Protein AF-A0A1B6M1X8-F1 (afdb_monomer_lite)

Organism: NCBI:txid36148

pLDDT: mean 72.05, std 16.43, range [34.22, 88.31]

Structure (mmCIF, N/CA/C/O backbone):
data_AF-A0A1B6M1X8-F1
#
_entry.id   AF-A0A1B6M1X8-F1
#
loop_
_atom_site.group_PDB
_atom_site.id
_atom_site.type_symbol
_atom_site.label_atom_id
_atom_site.label_alt_id
_atom_site.label_comp_id
_atom_site.label_asym_id
_atom_site.label_entity_id
_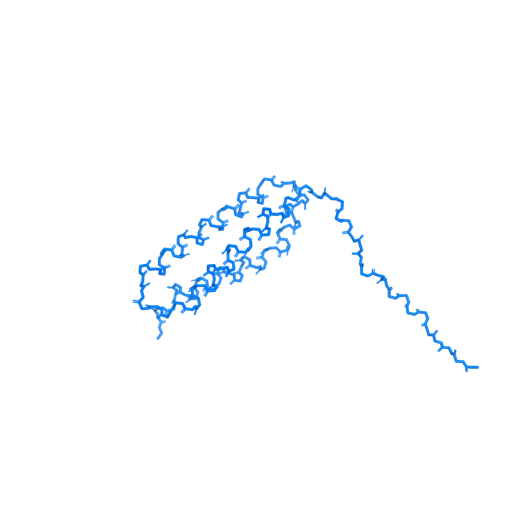atom_site.label_seq_id
_atom_site.pdbx_PDB_ins_code
_atom_site.Cartn_x
_atom_site.Cartn_y
_atom_site.Cartn_z
_atom_site.occupancy
_atom_site.B_iso_or_equiv
_atom_site.auth_seq_id
_atom_site.auth_comp_id
_atom_site.auth_asym_id
_atom_site.auth_atom_id
_atom_site.pdbx_PDB_model_num
ATOM 1 N N . MET A 1 1 ? -54.484 -16.098 -13.492 1.00 47.62 1 MET A N 1
ATOM 2 C CA . MET A 1 1 ? -53.122 -16.664 -13.438 1.00 47.62 1 MET A CA 1
ATOM 3 C C . MET A 1 1 ? -52.155 -15.645 -14.008 1.00 47.62 1 MET A C 1
ATOM 5 O O . MET A 1 1 ? -52.258 -15.353 -15.187 1.00 47.62 1 MET A O 1
ATOM 9 N N . LEU A 1 2 ? -51.278 -15.101 -13.166 1.00 40.12 2 LEU A N 1
ATOM 10 C CA . LEU A 1 2 ? -49.855 -14.878 -13.441 1.00 40.12 2 LEU A CA 1
ATOM 11 C C . LEU A 1 2 ? -49.229 -14.543 -12.077 1.00 40.12 2 LEU A C 1
ATOM 13 O O . LEU A 1 2 ? -49.370 -13.436 -11.568 1.00 40.12 2 LEU A O 1
ATOM 17 N N . GLN A 1 3 ? -48.681 -15.566 -11.418 1.00 43.59 3 GLN A N 1
ATOM 18 C CA . GLN A 1 3 ? -47.895 -15.417 -10.195 1.00 43.59 3 GLN A CA 1
ATOM 19 C C . GLN A 1 3 ? -46.516 -14.901 -10.605 1.00 43.59 3 GLN A C 1
ATOM 21 O O . GLN A 1 3 ? -45.787 -15.607 -11.296 1.00 43.59 3 GLN A O 1
ATOM 26 N N . ILE A 1 4 ? -46.164 -13.689 -10.187 1.00 52.91 4 ILE A N 1
ATOM 27 C CA . ILE A 1 4 ? -44.774 -13.233 -10.190 1.00 52.91 4 ILE A CA 1
ATOM 28 C C . ILE A 1 4 ? -44.301 -13.376 -8.740 1.00 52.91 4 ILE A C 1
ATOM 30 O O . ILE A 1 4 ? -44.952 -12.814 -7.853 1.00 52.91 4 ILE A O 1
ATOM 34 N N . PRO A 1 5 ? -43.251 -14.164 -8.454 1.00 43.28 5 PRO A N 1
ATOM 35 C CA . PRO A 1 5 ? -42.740 -14.276 -7.100 1.00 43.28 5 PRO A CA 1
ATOM 36 C C . PRO A 1 5 ? -42.225 -12.907 -6.658 1.00 43.28 5 PRO A C 1
ATOM 38 O O . PRO A 1 5 ? -41.538 -12.215 -7.412 1.00 43.28 5 PRO A O 1
ATOM 41 N N . ALA A 1 6 ? -42.577 -12.526 -5.431 1.00 44.28 6 ALA A N 1
ATOM 42 C CA . ALA A 1 6 ? -41.965 -11.418 -4.723 1.00 44.28 6 ALA A CA 1
ATOM 43 C C . ALA A 1 6 ? -40.469 -11.720 -4.589 1.00 44.28 6 ALA A C 1
ATOM 45 O O . ALA A 1 6 ? -40.037 -12.392 -3.656 1.00 44.28 6 ALA A O 1
ATOM 46 N N . ASN A 1 7 ? -39.683 -11.270 -5.564 1.00 43.62 7 ASN A N 1
ATOM 47 C CA . ASN A 1 7 ? -38.240 -11.262 -5.462 1.00 43.62 7 ASN A CA 1
ATOM 48 C C . ASN A 1 7 ? -37.880 -10.086 -4.553 1.00 43.62 7 ASN A C 1
ATOM 50 O O . ASN A 1 7 ? -37.511 -9.005 -5.006 1.00 43.62 7 ASN A O 1
ATOM 54 N N . SER A 1 8 ? -38.061 -10.286 -3.251 1.00 47.81 8 SER A N 1
ATOM 55 C CA . SER A 1 8 ? -37.370 -9.539 -2.213 1.00 47.81 8 SER A CA 1
ATOM 56 C C . SER A 1 8 ? -35.888 -9.891 -2.305 1.00 47.81 8 SER A C 1
ATOM 58 O O . SER A 1 8 ? -35.361 -10.649 -1.495 1.00 47.81 8 SER A O 1
ATOM 60 N N . ALA A 1 9 ? -35.224 -9.373 -3.337 1.00 38.81 9 ALA A N 1
ATOM 61 C CA . ALA A 1 9 ? -33.798 -9.149 -3.252 1.00 38.81 9 ALA A CA 1
ATOM 62 C C . ALA A 1 9 ? -33.628 -8.085 -2.157 1.00 38.81 9 ALA A C 1
ATOM 64 O O . ALA A 1 9 ? -34.228 -7.010 -2.277 1.00 38.81 9 ALA A O 1
ATOM 65 N N . PRO A 1 10 ? -32.891 -8.364 -1.069 1.00 43.56 10 PRO A N 1
ATOM 66 C CA . PRO A 1 10 ? -32.481 -7.301 -0.173 1.00 43.56 10 PRO A CA 1
ATOM 67 C C . PRO A 1 10 ? -31.771 -6.267 -1.045 1.00 43.56 10 PRO A C 1
ATOM 69 O O . PRO A 1 10 ? -30.903 -6.631 -1.843 1.00 43.56 10 PRO A O 1
ATOM 72 N N . ALA A 1 11 ? -32.166 -4.996 -0.944 1.00 38.72 11 ALA A N 1
ATOM 73 C CA . ALA A 1 11 ? -31.337 -3.922 -1.470 1.00 38.72 11 ALA A CA 1
ATOM 74 C C . ALA A 1 11 ? -29.904 -4.168 -0.961 1.00 38.72 11 ALA A C 1
ATOM 76 O O . ALA A 1 11 ? -29.766 -4.526 0.217 1.00 38.72 11 ALA A O 1
ATOM 77 N N . PRO A 1 12 ? -28.868 -4.068 -1.820 1.00 42.38 12 PRO A N 1
ATOM 78 C CA . PRO A 1 12 ? -27.497 -4.291 -1.392 1.00 42.38 12 PRO A CA 1
ATOM 79 C C . PRO A 1 12 ? -27.279 -3.416 -0.175 1.00 42.38 12 PRO A C 1
ATOM 81 O O . PRO A 1 12 ? -27.641 -2.237 -0.171 1.00 42.38 12 PRO A O 1
ATOM 84 N N . ALA A 1 13 ? -26.848 -4.065 0.894 1.00 38.66 13 ALA A N 1
ATOM 85 C CA . ALA A 1 13 ? -26.886 -3.474 2.198 1.00 38.66 13 ALA A CA 1
ATOM 86 C C . ALA A 1 13 ? -26.152 -2.129 2.172 1.00 38.66 13 ALA A C 1
ATOM 88 O O . ALA A 1 13 ? -24.946 -2.070 1.945 1.00 38.66 13 ALA A O 1
ATOM 89 N N . ASN A 1 14 ? -26.884 -1.062 2.495 1.00 45.25 14 ASN A N 1
ATOM 90 C CA . ASN A 1 14 ? -26.331 0.033 3.281 1.00 45.25 14 ASN A CA 1
ATOM 91 C C . ASN A 1 14 ? -25.937 -0.561 4.649 1.00 45.25 14 ASN A C 1
ATOM 93 O O . ASN A 1 14 ? -26.569 -0.302 5.670 1.00 45.25 14 ASN A O 1
ATOM 97 N N . CYS A 1 15 ? -24.939 -1.445 4.662 1.00 34.41 15 CYS A N 1
ATOM 98 C CA . CYS A 1 15 ? -24.281 -1.895 5.871 1.00 34.41 15 CYS A CA 1
ATOM 99 C C . CYS A 1 15 ? -23.395 -0.738 6.302 1.00 34.41 15 CYS A C 1
ATOM 101 O O . CYS A 1 15 ? -22.273 -0.615 5.828 1.00 34.41 15 CYS A O 1
ATOM 103 N N . MET A 1 16 ? -23.943 0.122 7.159 1.00 42.09 16 MET A N 1
ATOM 104 C CA . MET A 1 16 ? -23.181 0.761 8.228 1.00 42.09 16 MET A CA 1
ATOM 105 C C . MET A 1 16 ? -21.800 1.272 7.794 1.00 42.09 16 MET A C 1
ATOM 107 O O . MET A 1 16 ? -20.770 0.838 8.291 1.00 42.09 16 MET A O 1
ATOM 111 N N . MET A 1 17 ? -21.789 2.257 6.901 1.00 44.72 17 MET A N 1
ATOM 112 C CA . MET A 1 17 ? -20.683 3.215 6.827 1.00 44.72 17 MET A CA 1
ATOM 113 C C . MET A 1 17 ? -20.936 4.370 7.813 1.00 44.72 17 MET A C 1
ATOM 115 O O . MET A 1 17 ? -20.574 5.515 7.571 1.00 44.72 17 MET A O 1
ATOM 119 N N . GLU A 1 18 ? -21.592 4.082 8.942 1.00 41.69 18 GLU A N 1
ATOM 120 C CA . GLU A 1 18 ? -21.529 4.942 10.118 1.00 41.69 18 GLU A CA 1
ATOM 121 C C . GLU A 1 18 ? -20.164 4.701 10.760 1.00 41.69 18 GLU A C 1
ATOM 123 O O . GLU A 1 18 ? -20.010 3.854 11.629 1.00 41.69 18 GLU A O 1
ATOM 128 N N . SER A 1 19 ? -19.156 5.412 10.244 1.00 50.72 19 SER A N 1
ATOM 129 C CA . SER A 1 19 ? -17.915 5.754 10.940 1.00 50.72 19 SER A CA 1
ATOM 130 C C . SER A 1 19 ? -17.351 4.637 11.838 1.00 50.72 19 SER A C 1
ATOM 132 O O . SER A 1 19 ? -17.322 4.771 13.062 1.00 50.72 19 SER A O 1
ATOM 134 N N . MET A 1 20 ? -16.779 3.585 11.243 1.00 54.12 20 MET A N 1
ATOM 135 C CA . MET A 1 20 ? -15.897 2.653 11.976 1.00 54.12 20 MET A CA 1
ATOM 136 C C . MET A 1 20 ? -14.580 3.317 12.442 1.00 54.12 20 MET A C 1
ATOM 138 O O . MET A 1 20 ? -13.667 2.640 12.896 1.00 54.12 20 MET A O 1
ATOM 142 N N . GLY A 1 21 ? -14.448 4.644 12.316 1.00 61.88 21 GLY A N 1
ATOM 143 C CA . GLY A 1 21 ? -13.235 5.395 12.640 1.00 61.88 21 GLY A CA 1
ATOM 144 C C . GLY A 1 21 ? -12.110 5.241 11.616 1.00 61.88 21 GLY A C 1
ATOM 145 O O . GLY A 1 21 ? -11.062 5.853 11.788 1.00 61.88 21 GLY A O 1
ATOM 146 N N . ILE A 1 22 ? -12.330 4.470 10.546 1.00 72.06 22 ILE A N 1
ATOM 147 C CA . ILE A 1 22 ? -11.353 4.289 9.475 1.00 72.06 22 ILE A CA 1
ATOM 148 C C . ILE A 1 22 ? -11.312 5.554 8.625 1.00 72.06 22 ILE A C 1
ATOM 150 O O . ILE A 1 22 ? -12.303 5.924 7.993 1.00 72.06 22 ILE A O 1
ATOM 154 N N . ASP A 1 23 ? -10.147 6.192 8.589 1.00 80.00 23 ASP A N 1
ATOM 155 C CA . ASP A 1 23 ? -9.852 7.279 7.658 1.00 80.00 23 ASP A CA 1
ATOM 156 C C . ASP A 1 23 ? -9.744 6.702 6.236 1.00 80.00 23 ASP A C 1
ATOM 158 O O . ASP A 1 23 ? -8.706 6.187 5.808 1.00 80.00 23 ASP A O 1
ATOM 162 N N . SER A 1 24 ? -10.874 6.724 5.529 1.00 79.19 24 SER A N 1
ATOM 163 C CA . SER A 1 24 ? -11.018 6.171 4.183 1.00 79.19 24 SER A CA 1
ATOM 164 C C . SER A 1 24 ? -10.169 6.898 3.146 1.00 79.19 24 SER A C 1
ATOM 166 O O . SER A 1 24 ? -9.747 6.274 2.174 1.00 79.19 24 SER A O 1
ATOM 168 N N . ASP A 1 25 ? -9.904 8.189 3.350 1.00 84.56 25 ASP A N 1
ATOM 169 C CA . ASP A 1 25 ? -9.078 8.985 2.445 1.00 84.56 25 ASP A CA 1
ATOM 170 C C . ASP A 1 25 ? -7.617 8.554 2.565 1.00 84.56 25 ASP A C 1
ATOM 172 O O . ASP A 1 25 ? -6.951 8.309 1.554 1.00 84.56 25 ASP A O 1
ATOM 176 N N . LYS A 1 26 ? -7.136 8.362 3.800 1.00 83.19 26 LYS A N 1
ATOM 177 C CA . LYS A 1 26 ? -5.797 7.823 4.052 1.00 83.19 26 LYS A CA 1
ATOM 178 C C . LYS A 1 26 ? -5.650 6.397 3.523 1.00 83.19 26 LYS A C 1
ATOM 180 O O . LYS A 1 26 ? -4.663 6.106 2.849 1.00 83.19 26 LYS A O 1
ATOM 185 N N . LEU A 1 27 ? -6.641 5.533 3.753 1.00 85.06 27 LEU A N 1
ATOM 186 C CA . LEU A 1 27 ? -6.650 4.174 3.204 1.00 85.06 27 LEU A CA 1
ATOM 187 C C . LEU A 1 27 ? -6.605 4.174 1.667 1.00 85.06 27 LEU A C 1
ATOM 189 O O . LEU A 1 27 ? -5.792 3.473 1.065 1.00 85.06 27 LEU A O 1
ATOM 193 N N . GLY A 1 28 ? -7.468 4.969 1.029 1.00 85.19 28 GLY A N 1
ATOM 194 C CA . GLY A 1 28 ? -7.531 5.082 -0.426 1.00 85.19 28 GLY A CA 1
ATOM 195 C C . GLY A 1 28 ? -6.231 5.617 -1.025 1.00 85.19 28 GLY A C 1
ATOM 196 O O . GLY A 1 28 ? -5.768 5.100 -2.040 1.00 85.19 28 GLY A O 1
ATOM 197 N N . GLY A 1 29 ? -5.605 6.598 -0.369 1.00 87.44 29 GLY A N 1
ATOM 198 C CA . GLY A 1 29 ? -4.297 7.124 -0.756 1.00 87.44 29 GLY A CA 1
ATOM 199 C C . GLY A 1 29 ? -3.203 6.057 -0.727 1.00 87.44 29 GLY A C 1
ATOM 200 O O . GLY A 1 29 ? -2.486 5.897 -1.712 1.00 87.44 29 GLY A O 1
ATOM 201 N N . LEU A 1 30 ? -3.121 5.281 0.358 1.00 86.31 30 LEU A N 1
ATOM 202 C CA . LEU A 1 30 ? -2.134 4.206 0.502 1.00 86.31 30 LEU A CA 1
ATOM 203 C C . LEU A 1 30 ? -2.320 3.107 -0.552 1.00 86.31 30 LEU A C 1
ATOM 205 O O . LEU A 1 30 ? -1.354 2.691 -1.190 1.00 86.31 30 LEU A O 1
ATOM 209 N N . LEU A 1 31 ? -3.564 2.686 -0.796 1.00 86.19 31 LEU A N 1
ATOM 210 C CA . LEU A 1 31 ? -3.878 1.712 -1.845 1.00 86.19 31 LEU A CA 1
ATOM 211 C C . LEU A 1 31 ? -3.502 2.217 -3.238 1.00 86.19 31 LEU A C 1
ATOM 213 O O . LEU A 1 31 ? -2.956 1.463 -4.044 1.00 86.19 31 LEU A O 1
ATOM 217 N N . ASN A 1 32 ? -3.774 3.490 -3.521 1.00 87.56 32 ASN A N 1
ATOM 218 C CA . ASN A 1 32 ? -3.437 4.095 -4.800 1.00 87.56 32 ASN A CA 1
ATOM 219 C C . ASN A 1 32 ? -1.916 4.170 -5.015 1.00 87.56 32 ASN A C 1
ATOM 221 O O . ASN A 1 32 ? -1.447 3.891 -6.116 1.00 87.56 32 ASN A O 1
ATOM 225 N N . THR A 1 33 ? -1.146 4.485 -3.969 1.00 88.06 33 THR A N 1
ATOM 226 C CA . THR A 1 33 ? 0.324 4.467 -4.017 1.00 88.06 33 THR A CA 1
ATOM 227 C C . THR A 1 33 ? 0.853 3.065 -4.313 1.00 88.06 33 THR A C 1
ATOM 229 O O . THR A 1 33 ? 1.599 2.894 -5.275 1.00 88.06 33 THR A O 1
ATOM 232 N N . ILE A 1 34 ? 0.412 2.051 -3.557 1.00 85.56 34 ILE A N 1
ATOM 233 C CA . ILE A 1 34 ? 0.826 0.651 -3.758 1.00 85.56 34 ILE A CA 1
ATOM 234 C C . ILE A 1 34 ? 0.511 0.195 -5.189 1.00 85.56 34 ILE A C 1
ATOM 236 O O . ILE A 1 34 ? 1.377 -0.343 -5.879 1.00 85.56 34 ILE A O 1
ATOM 240 N N . LEU A 1 35 ? -0.705 0.461 -5.679 1.00 85.44 35 LEU A N 1
ATOM 241 C CA . LEU A 1 35 ? -1.101 0.103 -7.042 1.00 85.44 35 LEU A CA 1
ATOM 242 C C . LEU A 1 35 ? -0.252 0.827 -8.098 1.00 85.44 35 LEU A C 1
ATOM 244 O O . LEU A 1 35 ? 0.146 0.220 -9.091 1.00 85.44 35 LEU A O 1
ATOM 248 N N . GLY A 1 36 ? 0.049 2.109 -7.882 1.00 87.75 36 GLY A N 1
ATOM 249 C CA . GLY A 1 36 ? 0.911 2.894 -8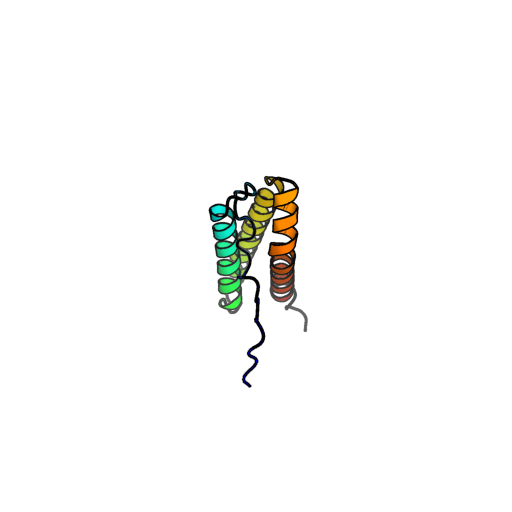.762 1.00 87.75 36 GLY A CA 1
ATOM 250 C C . GLY A 1 36 ? 2.320 2.312 -8.873 1.00 87.75 36 GLY A C 1
ATOM 251 O O . GLY A 1 36 ? 2.861 2.233 -9.976 1.00 87.75 36 GLY A O 1
ATOM 252 N N . ILE A 1 37 ? 2.892 1.850 -7.761 1.00 85.75 37 ILE A N 1
ATOM 253 C CA . ILE A 1 37 ? 4.213 1.212 -7.740 1.00 85.75 37 ILE A CA 1
ATOM 254 C C . ILE A 1 37 ? 4.168 -0.150 -8.442 1.00 85.75 37 ILE A C 1
ATOM 256 O O . ILE A 1 37 ? 5.014 -0.417 -9.293 1.00 85.75 37 ILE A O 1
ATOM 260 N N . VAL A 1 38 ? 3.147 -0.978 -8.177 1.00 82.94 38 VAL A N 1
ATOM 261 C CA . VAL A 1 38 ? 2.945 -2.257 -8.887 1.00 82.94 38 VAL A CA 1
ATOM 262 C C . VAL A 1 38 ? 2.895 -2.046 -10.400 1.00 82.94 38 VAL A C 1
ATOM 264 O O . VAL A 1 38 ? 3.567 -2.750 -11.150 1.00 82.94 38 VAL A O 1
ATOM 267 N N . ILE A 1 39 ? 2.123 -1.061 -10.863 1.00 83.69 39 ILE A N 1
ATOM 268 C CA . ILE A 1 39 ? 2.032 -0.729 -12.287 1.00 83.69 39 ILE A CA 1
ATOM 269 C C . ILE A 1 39 ? 3.418 -0.342 -12.816 1.00 83.69 39 ILE A C 1
ATOM 271 O O . ILE A 1 39 ? 3.858 -0.892 -13.821 1.00 83.69 39 ILE A O 1
ATOM 275 N N . GLN A 1 40 ? 4.141 0.550 -12.138 1.00 83.94 40 GLN A N 1
ATOM 276 C CA . GLN A 1 40 ? 5.478 0.958 -12.576 1.00 83.94 40 GLN A CA 1
ATOM 277 C C . GLN A 1 40 ? 6.466 -0.211 -12.646 1.00 83.94 40 GLN A C 1
ATOM 279 O O . GLN A 1 40 ? 7.221 -0.294 -13.612 1.00 83.94 40 GLN A O 1
ATOM 284 N N . LEU A 1 41 ? 6.421 -1.142 -11.691 1.00 79.31 41 LEU A N 1
ATOM 285 C CA . LEU A 1 41 ? 7.237 -2.357 -11.705 1.00 79.31 41 LEU A CA 1
ATOM 286 C C . LEU A 1 41 ? 6.883 -3.287 -12.874 1.00 79.31 41 LEU A C 1
ATOM 288 O O . LEU A 1 41 ? 7.779 -3.856 -13.485 1.00 79.31 41 LEU A O 1
ATOM 292 N N . LEU A 1 42 ? 5.600 -3.413 -13.225 1.00 77.06 42 LEU A N 1
ATOM 293 C CA . LEU A 1 42 ? 5.156 -4.226 -14.365 1.00 77.06 42 LEU A CA 1
ATOM 294 C C . LEU A 1 42 ? 5.522 -3.612 -15.726 1.00 77.06 42 LEU A C 1
ATOM 296 O O . LEU A 1 42 ? 5.725 -4.348 -16.689 1.00 77.06 42 LEU A O 1
ATOM 300 N N . TYR A 1 43 ? 5.569 -2.279 -15.827 1.00 76.69 43 TYR A N 1
ATOM 301 C CA . TYR A 1 43 ? 5.889 -1.575 -17.076 1.00 76.69 43 TYR A CA 1
ATOM 302 C C . TYR A 1 43 ? 7.384 -1.271 -17.245 1.00 76.69 43 TYR A C 1
ATOM 304 O O . TYR A 1 43 ? 7.837 -1.081 -18.378 1.00 76.69 43 TYR A O 1
ATOM 312 N N . ASN A 1 44 ? 8.165 -1.233 -16.162 1.00 72.31 44 ASN A N 1
ATOM 313 C CA . ASN A 1 44 ? 9.618 -1.156 -16.253 1.00 72.31 44 ASN A CA 1
ATOM 314 C C . ASN A 1 44 ? 10.175 -2.524 -16.660 1.00 72.31 44 ASN A C 1
ATOM 316 O O . ASN A 1 44 ? 10.239 -3.456 -15.868 1.00 72.31 44 ASN A O 1
ATOM 320 N N . ASN A 1 45 ? 10.620 -2.628 -17.912 1.00 60.75 45 ASN A N 1
ATOM 321 C CA . ASN A 1 45 ? 11.182 -3.842 -18.515 1.00 60.75 45 ASN A CA 1
ATOM 322 C C . ASN A 1 45 ? 12.589 -4.215 -17.987 1.00 60.75 45 ASN A C 1
ATOM 324 O O . ASN A 1 45 ? 13.461 -4.550 -18.780 1.00 60.75 45 ASN A O 1
ATOM 328 N N . ASN A 1 46 ? 12.841 -4.167 -16.674 1.00 58.22 46 ASN A N 1
ATOM 329 C CA . ASN A 1 46 ? 14.068 -4.660 -16.018 1.00 58.22 46 ASN A CA 1
ATOM 330 C C . ASN A 1 46 ? 15.425 -4.129 -16.546 1.00 58.22 46 ASN A C 1
ATOM 332 O O . ASN A 1 46 ? 16.469 -4.583 -16.085 1.00 58.22 46 ASN A O 1
ATOM 336 N N . GLU A 1 47 ? 15.466 -3.171 -17.480 1.00 61.78 47 GLU A N 1
ATOM 337 C CA . GLU A 1 47 ? 16.736 -2.651 -18.017 1.00 61.78 47 GLU A CA 1
ATOM 338 C C . GLU A 1 47 ? 17.446 -1.703 -17.038 1.00 61.78 47 GLU A C 1
ATOM 340 O O . GLU A 1 47 ? 18.647 -1.468 -17.160 1.00 61.78 47 GLU A O 1
ATOM 345 N N . ASP A 1 48 ? 16.716 -1.180 -16.049 1.00 76.50 48 ASP A N 1
ATOM 346 C CA . ASP A 1 48 ? 17.213 -0.230 -15.058 1.00 76.50 48 ASP A CA 1
ATOM 347 C C . ASP A 1 48 ? 16.999 -0.778 -13.641 1.00 76.50 48 ASP A C 1
ATOM 349 O O . ASP A 1 48 ? 16.016 -0.477 -12.960 1.00 76.50 48 ASP A O 1
ATOM 353 N N . SER A 1 49 ? 17.941 -1.615 -13.201 1.00 75.31 49 SER A N 1
ATOM 354 C CA . SER A 1 49 ? 17.932 -2.220 -11.865 1.00 75.31 49 SER A CA 1
ATOM 355 C C . SER A 1 49 ? 17.951 -1.179 -10.739 1.00 75.31 49 SER A C 1
ATOM 357 O O . SER A 1 49 ? 17.509 -1.472 -9.634 1.00 75.31 49 SER A O 1
ATOM 359 N N . CYS A 1 50 ? 18.448 0.036 -11.008 1.00 80.00 50 CYS A N 1
ATOM 360 C CA . CYS A 1 50 ? 18.430 1.139 -10.048 1.00 80.00 50 CYS A CA 1
ATOM 361 C C . CYS A 1 50 ? 16.995 1.613 -9.804 1.00 80.00 50 CYS A C 1
ATOM 363 O O . C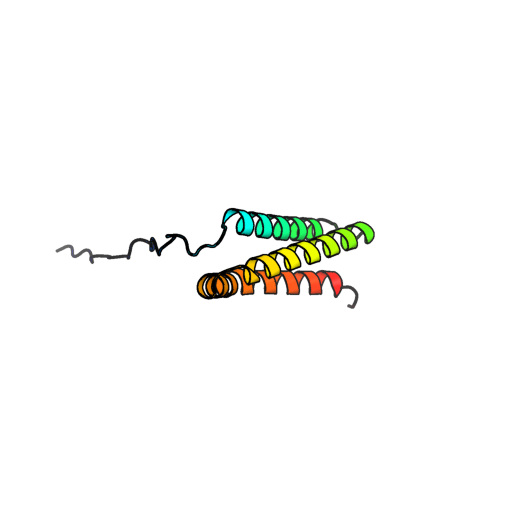YS A 1 50 ? 16.561 1.673 -8.659 1.00 80.00 50 CYS A O 1
ATOM 365 N N . LYS A 1 51 ? 16.223 1.853 -10.871 1.00 81.12 51 LYS A N 1
ATOM 366 C CA . LYS A 1 51 ? 14.802 2.221 -10.748 1.00 81.12 51 LYS A CA 1
ATOM 367 C C . LYS A 1 51 ? 13.952 1.113 -10.157 1.00 81.12 51 LYS A C 1
ATOM 369 O O . LYS A 1 51 ? 12.999 1.391 -9.440 1.00 81.12 51 LYS A O 1
ATOM 374 N N . GLN A 1 52 ? 14.270 -0.141 -10.471 1.00 78.88 52 GLN A N 1
ATOM 375 C CA . GLN A 1 52 ? 13.579 -1.265 -9.854 1.00 78.88 52 GLN A CA 1
ATOM 376 C C . GLN A 1 52 ? 13.811 -1.262 -8.341 1.00 78.88 52 GLN A C 1
ATOM 378 O O . GLN A 1 52 ? 12.844 -1.361 -7.597 1.00 78.88 52 GLN A O 1
ATOM 383 N N . GLN A 1 53 ? 15.054 -1.076 -7.887 1.00 81.38 53 GLN A N 1
ATOM 384 C CA . GLN A 1 53 ? 15.361 -0.973 -6.461 1.00 81.38 53 GLN A CA 1
ATOM 385 C C . GLN A 1 53 ? 14.658 0.224 -5.804 1.00 81.38 53 GLN A C 1
ATOM 387 O O . GLN A 1 53 ? 14.049 0.050 -4.757 1.00 81.38 53 GLN A O 1
ATOM 392 N N . GLU A 1 54 ? 14.665 1.402 -6.434 1.00 85.31 54 GLU A N 1
ATOM 393 C CA . GLU A 1 54 ? 13.953 2.586 -5.925 1.00 85.31 54 GLU A CA 1
ATOM 394 C C . GLU A 1 54 ? 12.451 2.316 -5.743 1.00 85.31 54 GLU A C 1
ATOM 396 O O . GLU A 1 54 ? 11.890 2.601 -4.689 1.00 85.31 54 GLU A O 1
ATOM 401 N N . LEU A 1 55 ? 11.804 1.690 -6.730 1.00 85.31 55 LEU A N 1
ATOM 402 C CA . LEU A 1 55 ? 10.389 1.320 -6.645 1.00 85.31 55 LEU A CA 1
ATOM 403 C C . LEU A 1 55 ? 10.120 0.256 -5.570 1.00 85.31 55 LEU A C 1
ATOM 405 O O . LEU A 1 55 ? 9.057 0.262 -4.952 1.00 85.31 55 LEU A O 1
ATOM 409 N N . MET A 1 56 ? 11.061 -0.660 -5.341 1.00 81.75 56 MET A N 1
ATOM 410 C CA . MET A 1 56 ? 10.960 -1.650 -4.266 1.00 81.75 56 MET A CA 1
ATOM 411 C C . MET A 1 56 ? 11.063 -0.993 -2.885 1.00 81.75 56 MET A C 1
ATOM 413 O O . MET A 1 56 ? 10.266 -1.317 -2.007 1.00 81.75 56 MET A O 1
ATOM 417 N N . ASP A 1 57 ? 11.980 -0.040 -2.710 1.00 84.19 57 ASP A N 1
ATOM 418 C CA . ASP A 1 57 ? 12.126 0.723 -1.467 1.00 84.19 57 ASP A CA 1
ATOM 419 C C . ASP A 1 57 ? 10.870 1.588 -1.207 1.00 84.19 57 ASP A C 1
ATOM 421 O O . ASP A 1 57 ? 10.368 1.657 -0.083 1.00 84.19 57 ASP A O 1
ATOM 425 N N . GLU A 1 58 ? 10.301 2.199 -2.256 1.00 88.31 58 GLU A N 1
ATOM 426 C CA . GLU A 1 58 ? 9.022 2.921 -2.180 1.00 88.31 58 GLU A CA 1
ATOM 427 C C . GLU A 1 58 ? 7.856 1.997 -1.797 1.00 88.31 58 GLU A C 1
ATOM 429 O O . GLU A 1 58 ? 6.992 2.380 -1.001 1.00 88.31 58 GLU A O 1
ATOM 434 N N . MET A 1 59 ? 7.830 0.773 -2.335 1.00 83.56 59 MET A N 1
ATOM 435 C CA . MET A 1 59 ? 6.821 -0.230 -1.994 1.00 83.56 59 MET A CA 1
ATOM 436 C C . MET A 1 59 ? 6.914 -0.626 -0.521 1.00 83.56 59 MET A C 1
ATOM 438 O O . MET A 1 59 ? 5.894 -0.662 0.166 1.00 83.56 59 MET A O 1
ATOM 442 N N . GLU A 1 60 ? 8.124 -0.901 -0.028 1.00 83.44 60 GLU A N 1
ATOM 443 C CA . GLU A 1 60 ? 8.357 -1.239 1.377 1.00 83.44 60 GLU A CA 1
ATOM 444 C C . GLU A 1 60 ? 7.881 -0.106 2.297 1.00 83.44 60 GLU A C 1
ATOM 446 O O . GLU A 1 60 ? 7.169 -0.362 3.272 1.00 83.44 60 GLU A O 1
ATOM 451 N N . GLY A 1 61 ? 8.175 1.149 1.941 1.00 85.75 61 GLY A N 1
ATOM 452 C CA . GLY A 1 61 ? 7.673 2.325 2.651 1.00 85.75 61 GLY A CA 1
ATOM 453 C C . GLY A 1 61 ? 6.143 2.394 2.686 1.00 85.75 61 GLY A C 1
ATOM 454 O O . GLY A 1 61 ? 5.553 2.529 3.758 1.00 85.75 61 GLY A O 1
ATOM 455 N N . ALA A 1 62 ? 5.483 2.226 1.536 1.00 85.12 62 ALA A N 1
ATOM 456 C CA . ALA A 1 62 ? 4.023 2.267 1.442 1.00 85.12 62 ALA A CA 1
ATOM 457 C C . ALA A 1 62 ? 3.344 1.118 2.212 1.00 85.12 62 ALA A C 1
ATOM 459 O O . ALA A 1 62 ? 2.296 1.311 2.836 1.00 85.12 62 ALA A O 1
ATOM 460 N N . MET A 1 63 ? 3.943 -0.076 2.206 1.00 80.50 63 MET A N 1
ATOM 461 C CA . MET A 1 63 ? 3.484 -1.206 3.016 1.00 80.50 63 MET A CA 1
ATOM 462 C C . MET A 1 63 ? 3.690 -0.950 4.515 1.00 80.50 63 MET A C 1
ATOM 464 O O . MET A 1 63 ? 2.801 -1.259 5.310 1.00 80.50 63 MET A O 1
ATOM 468 N N . GLY A 1 64 ? 4.812 -0.342 4.909 1.00 84.25 64 GLY A N 1
ATOM 469 C CA . GLY A 1 64 ? 5.063 0.103 6.282 1.00 84.25 64 GLY A CA 1
ATOM 470 C C . GLY A 1 64 ? 4.023 1.114 6.770 1.00 84.25 64 GLY A C 1
ATOM 471 O O . GLY A 1 64 ? 3.461 0.956 7.856 1.00 84.25 64 GLY A O 1
ATOM 472 N N . ASP A 1 65 ? 3.689 2.098 5.936 1.00 85.44 65 ASP A N 1
ATOM 473 C CA . ASP A 1 65 ? 2.644 3.082 6.223 1.00 85.44 65 ASP A CA 1
ATOM 474 C C . ASP A 1 65 ? 1.255 2.438 6.338 1.00 85.44 65 ASP A C 1
ATOM 476 O O . ASP A 1 65 ? 0.459 2.838 7.193 1.00 85.44 65 ASP A O 1
ATOM 480 N N . MET A 1 66 ? 0.965 1.414 5.528 1.00 80.81 66 MET A N 1
ATOM 481 C CA . MET A 1 66 ? -0.270 0.630 5.628 1.00 80.81 66 MET A CA 1
ATOM 482 C C . MET A 1 66 ? -0.347 -0.152 6.942 1.00 80.81 66 MET A C 1
ATOM 484 O O . MET A 1 66 ? -1.381 -0.123 7.608 1.00 80.81 66 MET A O 1
ATOM 488 N N . MET A 1 67 ? 0.743 -0.803 7.359 1.00 78.94 67 MET A N 1
ATOM 489 C CA . MET A 1 67 ? 0.794 -1.496 8.651 1.00 78.94 67 MET A CA 1
ATOM 490 C C . MET A 1 67 ? 0.594 -0.518 9.813 1.00 78.94 67 MET A C 1
ATOM 492 O O . MET A 1 67 ? -0.253 -0.753 10.672 1.00 78.94 67 MET A O 1
ATOM 496 N N . CYS A 1 68 ? 1.284 0.625 9.794 1.00 82.75 68 CYS A N 1
ATOM 497 C CA . CYS A 1 68 ? 1.121 1.690 10.786 1.00 82.75 68 CYS A CA 1
ATOM 498 C C . CYS A 1 68 ? -0.318 2.236 10.814 1.00 82.75 68 CYS A C 1
ATOM 500 O O . CYS A 1 68 ? -0.894 2.480 11.876 1.00 82.75 68 CYS A O 1
ATOM 502 N N . PHE A 1 69 ? -0.941 2.390 9.642 1.00 83.06 69 PHE A N 1
ATOM 503 C CA . PHE A 1 69 ? -2.340 2.785 9.534 1.00 83.06 69 PHE A CA 1
ATOM 504 C C . PHE A 1 69 ? -3.282 1.767 10.184 1.00 83.06 69 PHE A C 1
ATOM 506 O O . PHE A 1 69 ? -4.169 2.177 10.935 1.00 83.06 69 PHE A O 1
ATOM 513 N N . MET A 1 70 ? -3.077 0.472 9.926 1.00 78.12 70 MET A N 1
ATOM 514 C CA . MET A 1 70 ? -3.867 -0.621 10.499 1.00 78.12 70 MET A CA 1
ATOM 515 C C . MET A 1 70 ? -3.692 -0.735 12.019 1.00 78.12 70 MET A C 1
ATOM 517 O O . MET A 1 70 ? -4.673 -0.959 12.723 1.00 78.12 70 MET A O 1
ATOM 521 N N . GLU A 1 71 ? -2.477 -0.539 12.540 1.00 79.69 71 GLU A N 1
ATOM 522 C CA . GLU A 1 71 ? -2.197 -0.514 13.985 1.00 79.69 71 GLU A CA 1
ATOM 523 C C . GLU A 1 71 ? -2.864 0.664 14.704 1.00 79.69 71 GLU A C 1
ATOM 525 O O . GLU A 1 71 ? -3.216 0.556 15.877 1.00 79.69 71 GLU A O 1
ATOM 530 N N . GLY A 1 72 ? -3.062 1.782 14.002 1.00 77.12 72 GLY A N 1
ATOM 531 C CA . GLY A 1 72 ? -3.755 2.957 14.524 1.00 77.12 72 GLY A CA 1
ATOM 532 C C . GLY A 1 72 ? -5.284 2.849 14.543 1.00 77.12 72 GLY A C 1
ATOM 533 O O . GLY A 1 72 ? -5.937 3.785 15.007 1.00 77.12 72 GLY A O 1
ATOM 534 N N . GLN A 1 73 ? -5.867 1.761 14.028 1.00 78.56 73 GLN A N 1
ATOM 535 C CA . GLN A 1 73 ? -7.318 1.563 14.014 1.00 78.56 73 GLN A CA 1
ATOM 536 C C . GLN A 1 73 ? -7.841 0.927 15.306 1.00 78.56 73 GLN A C 1
ATOM 538 O O . GLN A 1 73 ? -7.109 0.297 16.065 1.00 78.56 73 GLN A O 1
ATOM 543 N N . SER A 1 74 ? -9.150 1.061 15.538 1.00 82.25 74 SER A N 1
ATOM 544 C CA . SER A 1 74 ? -9.859 0.252 16.536 1.00 82.25 74 SER A CA 1
ATOM 545 C C . SER A 1 74 ? -9.760 -1.242 16.198 1.00 82.25 74 SER A C 1
ATOM 547 O O . SER A 1 74 ? -9.578 -1.596 15.037 1.00 82.25 74 SER A O 1
ATOM 549 N N . GLU A 1 75 ? -9.940 -2.133 17.177 1.00 83.00 75 GLU A N 1
ATOM 550 C CA . GLU A 1 75 ? -9.917 -3.592 16.945 1.00 83.00 75 GLU A CA 1
ATOM 551 C C . GLU A 1 75 ? -10.916 -4.036 15.858 1.00 83.00 75 GLU A C 1
ATOM 553 O O . GLU A 1 75 ? -10.603 -4.868 15.009 1.00 83.00 75 GLU A O 1
ATOM 558 N N . GLU A 1 76 ? -12.108 -3.432 15.834 1.00 81.19 76 GLU A N 1
ATOM 559 C CA . GLU A 1 76 ? -13.129 -3.684 14.808 1.00 81.19 76 GLU A CA 1
ATOM 560 C C . GLU A 1 76 ? -12.695 -3.159 13.433 1.00 81.19 76 GLU A C 1
ATOM 562 O O . GLU A 1 76 ? -12.859 -3.850 12.426 1.00 81.19 76 GLU A O 1
ATOM 567 N N . GLY A 1 77 ? -12.094 -1.965 13.386 1.00 79.62 77 GLY A N 1
ATOM 568 C CA . GLY A 1 77 ? -11.556 -1.391 12.157 1.00 79.62 77 GLY A CA 1
ATOM 569 C C . GLY A 1 77 ? -10.383 -2.202 11.612 1.00 79.62 77 GLY A C 1
ATOM 570 O O . GLY A 1 77 ? -10.328 -2.477 10.418 1.00 79.62 77 GLY A O 1
ATOM 571 N N . LYS A 1 78 ? -9.490 -2.668 12.486 1.00 82.00 78 LYS A N 1
ATOM 572 C CA . LYS A 1 78 ? -8.369 -3.539 12.140 1.00 82.00 78 LYS A CA 1
ATOM 573 C C . LYS A 1 78 ? -8.854 -4.874 11.583 1.00 82.00 78 LYS A C 1
ATOM 575 O O . LYS A 1 78 ? -8.406 -5.257 10.510 1.00 82.00 78 LYS A O 1
ATOM 580 N N . GLY A 1 79 ? -9.818 -5.527 12.234 1.00 83.81 79 GLY A N 1
ATOM 581 C CA . GLY A 1 79 ? -10.407 -6.770 11.726 1.00 83.81 79 GLY A CA 1
ATOM 582 C C . GLY A 1 79 ? -11.074 -6.596 10.356 1.00 83.81 79 GLY A C 1
ATOM 583 O O . GLY A 1 79 ? -10.920 -7.442 9.476 1.00 83.81 79 GLY A O 1
ATOM 584 N N . LEU A 1 80 ? -11.764 -5.471 10.132 1.00 82.69 80 LEU A N 1
ATOM 585 C CA . LEU A 1 80 ? -12.333 -5.142 8.823 1.00 82.69 80 LEU A CA 1
ATOM 586 C C . LE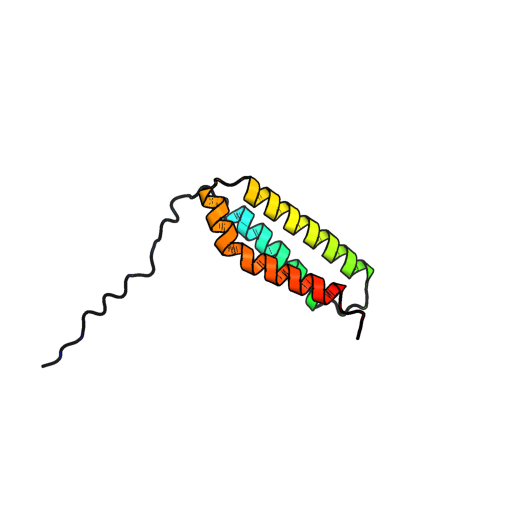U A 1 80 ? -11.237 -4.934 7.765 1.00 82.69 80 LEU A C 1
ATOM 588 O O . LEU A 1 80 ? -11.338 -5.471 6.662 1.00 82.69 80 LEU A O 1
ATOM 592 N N . LEU A 1 81 ? -10.186 -4.179 8.096 1.00 83.50 81 LEU A N 1
ATOM 593 C CA . LEU A 1 81 ? -9.059 -3.944 7.196 1.00 83.50 81 LEU A CA 1
ATOM 594 C C . LEU A 1 81 ? -8.291 -5.230 6.895 1.00 83.50 81 LEU A C 1
ATOM 596 O O . LEU A 1 81 ? -7.932 -5.439 5.748 1.00 83.50 81 LEU A O 1
ATOM 600 N N . GLU A 1 82 ? -8.075 -6.116 7.862 1.00 83.56 82 GLU A N 1
ATOM 601 C CA . GLU A 1 82 ? -7.416 -7.407 7.634 1.00 83.56 82 GLU A CA 1
ATOM 602 C C . GLU A 1 82 ? -8.208 -8.282 6.655 1.00 83.56 82 GLU A C 1
ATOM 604 O O . GLU A 1 82 ? -7.626 -8.865 5.742 1.00 83.56 82 GLU A O 1
ATOM 609 N N . ILE A 1 83 ? -9.539 -8.321 6.774 1.00 85.06 83 ILE A N 1
ATOM 610 C CA . ILE A 1 83 ? -10.398 -9.072 5.846 1.00 85.06 83 ILE A CA 1
ATOM 611 C C . ILE A 1 83 ? -10.367 -8.463 4.437 1.00 85.06 83 ILE A C 1
ATOM 613 O O . ILE A 1 83 ? -10.339 -9.196 3.448 1.00 85.06 83 ILE A O 1
ATOM 617 N N . LEU A 1 84 ? -10.401 -7.132 4.334 1.00 80.44 84 LEU A N 1
ATOM 618 C CA . LEU A 1 84 ? -10.469 -6.434 3.048 1.00 80.44 84 LEU A CA 1
ATOM 619 C C . LEU A 1 84 ? -9.113 -6.358 2.340 1.00 80.44 84 LEU A C 1
ATOM 621 O O . LEU A 1 84 ? -9.042 -6.514 1.123 1.00 80.44 84 LEU A O 1
ATOM 625 N N . LEU A 1 85 ? -8.049 -6.089 3.093 1.00 82.00 85 LEU A N 1
ATOM 626 C CA . LEU A 1 85 ? -6.715 -5.803 2.575 1.00 82.00 85 LEU A CA 1
ATOM 627 C C . LEU A 1 85 ? -5.788 -7.005 2.621 1.00 82.00 85 LEU A C 1
ATOM 629 O O . LEU A 1 85 ? -4.891 -7.068 1.790 1.00 82.00 85 LEU A O 1
ATOM 633 N N . GLY A 1 86 ? -5.987 -7.949 3.544 1.00 81.69 86 GLY A N 1
ATOM 634 C CA . GLY A 1 86 ? -5.122 -9.122 3.699 1.00 81.69 86 GLY A CA 1
ATOM 635 C C . GLY A 1 86 ? -4.856 -9.841 2.372 1.00 81.69 86 GLY A C 1
ATOM 636 O O . GLY A 1 86 ? -3.695 -9.931 1.977 1.00 81.69 86 GLY A O 1
ATOM 637 N N . PRO A 1 87 ? -5.898 -10.235 1.612 1.00 84.44 87 PRO A N 1
ATOM 638 C CA . PRO A 1 87 ? -5.714 -10.877 0.309 1.00 84.44 87 PRO A CA 1
ATOM 639 C C . PRO A 1 87 ? -4.990 -10.001 -0.726 1.00 84.44 87 PRO A C 1
ATOM 641 O O . PRO A 1 87 ? -4.279 -10.513 -1.586 1.00 84.44 87 PRO A O 1
ATOM 644 N N . ILE A 1 88 ? -5.172 -8.675 -0.667 1.00 80.94 88 ILE A N 1
ATOM 645 C CA . ILE A 1 88 ? -4.527 -7.728 -1.589 1.00 80.94 88 ILE A CA 1
ATOM 646 C C . ILE A 1 88 ? -3.037 -7.623 -1.264 1.00 80.94 88 ILE A C 1
ATOM 648 O O . ILE A 1 88 ? -2.206 -7.706 -2.164 1.00 80.94 88 ILE A O 1
ATOM 652 N N . LEU A 1 89 ? -2.701 -7.454 0.015 1.00 78.19 89 LEU A N 1
ATOM 653 C CA . LEU A 1 89 ? -1.321 -7.355 0.481 1.00 78.19 89 LEU A CA 1
ATOM 654 C C . LEU A 1 89 ? -0.556 -8.661 0.237 1.00 78.19 89 LEU A C 1
ATOM 656 O O . LEU A 1 89 ? 0.601 -8.609 -0.169 1.00 78.19 89 LEU A O 1
ATOM 660 N N . GLU A 1 90 ? -1.207 -9.813 0.409 1.00 83.62 90 GLU A N 1
ATOM 661 C CA . GLU A 1 90 ? -0.641 -11.126 0.078 1.00 83.62 90 GLU A CA 1
ATOM 662 C C . GLU A 1 90 ? -0.340 -11.241 -1.424 1.00 83.62 90 GLU A C 1
ATOM 664 O O . GLU A 1 90 ? 0.791 -11.539 -1.803 1.00 83.62 90 GLU A O 1
ATOM 669 N N . ALA A 1 91 ? -1.298 -10.889 -2.289 1.00 81.81 91 ALA A N 1
ATOM 670 C CA . ALA A 1 91 ? -1.098 -10.912 -3.738 1.00 81.81 91 ALA A CA 1
ATOM 671 C C . ALA A 1 91 ? 0.005 -9.945 -4.210 1.00 81.81 91 ALA A C 1
ATOM 673 O O . ALA A 1 91 ? 0.764 -10.263 -5.127 1.00 81.81 91 ALA A O 1
ATOM 674 N N . VAL A 1 92 ? 0.113 -8.766 -3.588 1.00 80.19 92 VAL A N 1
ATOM 675 C CA . VAL A 1 92 ? 1.216 -7.828 -3.844 1.00 80.19 92 VAL A CA 1
ATOM 676 C C . VAL A 1 92 ? 2.543 -8.434 -3.383 1.00 80.19 92 VAL A C 1
ATOM 678 O O . VAL A 1 92 ? 3.515 -8.383 -4.130 1.00 80.19 92 VAL A O 1
ATOM 681 N N . GLY A 1 93 ? 2.586 -9.063 -2.207 1.00 79.94 93 GLY A N 1
ATOM 682 C CA . GLY A 1 93 ? 3.769 -9.760 -1.703 1.00 79.94 93 GLY A CA 1
ATOM 683 C C . GLY A 1 93 ? 4.261 -10.862 -2.645 1.00 79.94 93 GLY A C 1
ATOM 684 O O . GLY A 1 93 ? 5.449 -10.905 -2.966 1.00 79.94 93 GLY A O 1
ATOM 685 N N . ASP A 1 94 ? 3.359 -11.704 -3.147 1.00 84.06 94 ASP A N 1
ATOM 686 C CA . ASP A 1 94 ? 3.675 -12.765 -4.113 1.00 84.06 94 ASP A CA 1
ATOM 687 C C . ASP A 1 94 ? 4.184 -12.204 -5.446 1.00 84.06 94 ASP A C 1
ATOM 689 O O . ASP A 1 94 ? 5.123 -12.739 -6.050 1.00 84.06 94 ASP A O 1
ATOM 693 N N . LEU A 1 95 ? 3.595 -11.097 -5.907 1.00 77.69 95 LEU A N 1
ATOM 694 C CA . LEU A 1 95 ? 4.046 -10.406 -7.108 1.00 77.69 95 LEU A CA 1
ATOM 695 C C . LEU A 1 95 ? 5.474 -9.881 -6.931 1.00 77.69 95 LEU A C 1
ATOM 697 O O . LEU A 1 95 ? 6.321 -10.117 -7.790 1.00 77.69 95 LEU A O 1
ATOM 701 N N . LEU A 1 96 ? 5.759 -9.215 -5.810 1.00 74.62 96 LEU A N 1
ATOM 702 C CA . LEU A 1 96 ? 7.096 -8.714 -5.494 1.00 74.62 96 LEU A CA 1
ATOM 703 C C . LEU A 1 96 ? 8.100 -9.864 -5.389 1.00 74.62 96 LEU A C 1
ATOM 705 O O . LEU A 1 96 ? 9.177 -9.783 -5.969 1.00 74.62 96 LEU A O 1
ATOM 709 N N . GLN A 1 97 ? 7.740 -10.969 -4.732 1.00 78.62 97 GLN A N 1
ATOM 710 C CA . GLN A 1 97 ? 8.587 -12.163 -4.673 1.00 78.62 97 GLN A CA 1
ATOM 711 C C . GLN A 1 97 ? 8.850 -12.759 -6.055 1.00 78.62 97 GLN A C 1
ATOM 713 O O . GLN A 1 97 ? 9.962 -13.199 -6.321 1.00 78.62 97 GLN A O 1
ATOM 718 N N . THR A 1 98 ? 7.868 -12.752 -6.954 1.00 79.19 98 THR A N 1
ATOM 719 C CA . THR A 1 98 ? 8.050 -13.222 -8.334 1.00 79.19 98 THR A CA 1
ATOM 720 C C . THR A 1 98 ? 8.985 -12.298 -9.115 1.00 79.19 98 THR A C 1
ATOM 722 O O . THR A 1 98 ? 9.859 -12.771 -9.840 1.00 79.19 98 THR A O 1
ATOM 725 N N . LEU A 1 99 ? 8.843 -10.982 -8.943 1.00 69.38 99 LEU A N 1
ATOM 726 C CA . LEU A 1 99 ? 9.688 -9.979 -9.595 1.00 69.38 99 LEU A CA 1
ATOM 727 C C . LEU A 1 99 ? 11.132 -9.995 -9.068 1.00 69.38 99 LEU A C 1
ATOM 729 O O . LEU A 1 99 ? 12.064 -9.826 -9.849 1.00 69.38 99 LEU A O 1
ATOM 733 N N . LEU A 1 100 ? 11.322 -10.237 -7.769 1.00 68.69 100 LEU A N 1
ATOM 734 C CA . LEU A 1 100 ? 12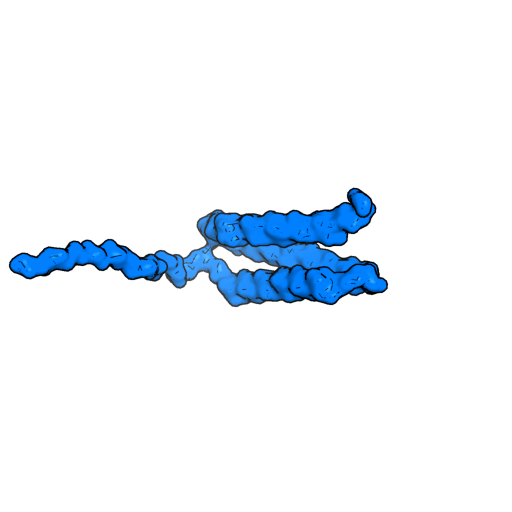.633 -10.328 -7.117 1.00 68.69 100 LEU A CA 1
ATOM 735 C C . LEU A 1 100 ? 13.288 -11.712 -7.264 1.00 68.69 100 LEU A C 1
ATOM 737 O O . LEU A 1 100 ? 14.508 -11.827 -7.351 1.00 68.69 100 LEU A O 1
ATOM 741 N N . GLY A 1 101 ? 12.481 -12.772 -7.261 1.00 65.25 101 GLY A N 1
ATOM 742 C CA . GLY A 1 101 ? 12.905 -14.172 -7.310 1.00 65.25 101 GLY A CA 1
ATOM 743 C C . GLY A 1 101 ? 13.028 -14.738 -8.725 1.00 65.25 101 GLY A C 1
ATOM 744 O O . GLY A 1 101 ? 13.600 -15.810 -8.907 1.00 65.25 101 GLY A O 1
ATOM 745 N N . GLY A 1 102 ? 12.551 -14.013 -9.741 1.00 52.69 102 GLY A N 1
ATOM 746 C CA . GLY A 1 102 ? 12.574 -14.382 -11.161 1.00 52.69 102 GLY A CA 1
ATOM 747 C C . GLY A 1 102 ? 13.942 -14.303 -11.852 1.00 52.69 102 GLY A C 1
ATOM 748 O O . GLY A 1 102 ? 14.005 -14.073 -13.056 1.00 52.69 102 GLY A O 1
ATOM 749 N N . GLY A 1 103 ? 15.033 -14.499 -11.109 1.00 45.53 103 GLY A N 1
ATOM 750 C CA . GLY A 1 103 ? 16.403 -14.641 -11.606 1.00 45.53 103 GLY A CA 1
ATOM 751 C C . GLY A 1 103 ? 16.952 -16.047 -11.352 1.00 45.53 103 GLY A C 1
ATOM 752 O O . GLY A 1 103 ? 18.012 -16.195 -10.749 1.00 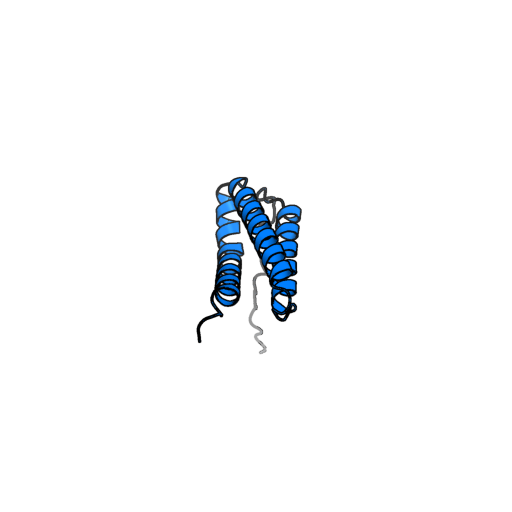45.53 103 GLY A O 1
ATOM 753 N N . GLY A 1 104 ? 16.217 -17.089 -11.747 1.00 44.47 104 GLY A N 1
ATOM 754 C CA . GLY A 1 104 ? 16.612 -18.475 -11.491 1.00 44.47 104 GLY A CA 1
ATOM 755 C C . GLY A 1 104 ? 15.738 -19.502 -12.201 1.00 44.47 104 GLY A C 1
ATOM 756 O O . GLY A 1 104 ? 14.980 -20.218 -11.552 1.00 44.47 104 GLY A O 1
ATOM 757 N N . GLY A 1 105 ? 15.857 -19.572 -13.527 1.00 34.22 105 GLY A N 1
ATOM 758 C CA . GLY A 1 105 ? 15.251 -20.591 -14.387 1.00 34.22 105 GLY A CA 1
ATOM 759 C C . GLY A 1 105 ? 15.762 -20.474 -15.810 1.00 34.22 105 GLY A C 1
ATOM 760 O O . GLY A 1 105 ? 15.466 -19.431 -16.428 1.00 34.22 105 GLY A O 1
#

Radius of gyration: 19.93 Å; chains: 1; bounding box: 72×30×36 Å

Foldseek 3Di:
DDDDDPPPPPDPDPPDPPCLVQPVVLVVVLVVQLVVLLVVLVPPPPPCVPVNVVSVVSNVVSVVSVVVSLVPGDPVSNVVCCVVCVVVVVVSVVSVCCSVVVPDD

Secondary structure (DSSP, 8-state):
--------PPPSP----S--S--HHHHHHHHHHHHHHHHHHHHS-SS-HHHHHHHHHHHHHHHHHHHHHHHTS-HHHHHHHHHHHHHHHHHHHHHHHHHHH-S--

Sequence (105 aa):
MLQIPANSAPAPANCMMESMGIDSDKLGGLLNTILGIVIQLLYNNNEDSCKQQELMDEMEGAMGDMMCFMEGQSEEGKGLLEILLGPILEAVGDLLQTLLGGGGG